Protein AF-A0A2E8K270-F1 (afdb_monomer_lite)

Radius of gyration: 19.75 Å; chains: 1; bounding box: 51×32×51 Å

pLDDT: mean 81.4, std 15.26, range [42.31, 97.94]

Secondary structure (DSSP, 8-state):
--HHHHHHHHHHHHHHHHHHHHHHHHHHHHHGGG-B-HHHHHHHHT--HHHHHHHHHHHHHTTSEEEEEEEEE-TTS-EEEEEEEPTT--TTSPPPPPHHHHHHHHHHHHHHHS-HHHHHHHHHHH-SS-S-HHHHHHHHHHTT-

Foldseek 3Di:
DPPVVVVVVVVVVLVVLLVLLVLQLVVLVVCAPVADFLQVCCVVVVDDSVSSVVSQVFCVLQVQKDWDPDWDAHPVRDTTTGMHGDPDTDSSDTHDDDPVNVVVVVVLVVLLVDDLVRLLVVLVVPDPDDDCSVVVSVVSVVVND

Sequence (145 aa):
MSQNSLFAYRESERTTGEKRRIAVYHYMLTQGDEGATDDEMINTLGIKHASMAGTRLQLMRLGAVVKTTKRRKTAAGNPADVYVAVPGFNVRKAPPKTERDHMLTAARKKIKEMSDDELRAFLAEGSDEHEEVEDLLDFYSEFRE

Structure (mmCIF, N/CA/C/O backbone):
data_AF-A0A2E8K270-F1
#
_entry.id   AF-A0A2E8K270-F1
#
loop_
_atom_site.group_PDB
_atom_site.id
_atom_site.type_symbol
_atom_site.label_atom_id
_atom_site.label_alt_id
_atom_site.label_comp_id
_atom_site.label_asym_id
_atom_site.label_entity_id
_atom_site.label_seq_id
_atom_site.pdbx_PDB_ins_code
_atom_site.Cartn_x
_atom_site.Cartn_y
_atom_site.Cartn_z
_atom_site.occupancy
_atom_site.B_iso_or_equiv
_atom_site.auth_seq_id
_atom_site.auth_comp_id
_atom_site.auth_asym_id
_atom_site.auth_atom_id
_atom_site.pdbx_PDB_model_num
ATOM 1 N N . MET A 1 1 ? 32.686 -7.200 -10.907 1.00 42.31 1 MET A N 1
ATOM 2 C CA . MET A 1 1 ? 32.360 -7.179 -9.462 1.00 42.31 1 MET A CA 1
ATOM 3 C C . MET A 1 1 ? 31.145 -6.272 -9.215 1.00 42.31 1 MET A C 1
ATOM 5 O O . MET A 1 1 ? 31.338 -5.105 -8.933 1.00 42.31 1 MET A O 1
ATOM 9 N N . SER A 1 2 ? 29.905 -6.768 -9.373 1.00 51.91 2 SER A N 1
ATOM 10 C CA . SER A 1 2 ? 28.665 -5.959 -9.199 1.00 51.91 2 SER A CA 1
ATOM 11 C C . SER A 1 2 ? 27.458 -6.765 -8.656 1.00 51.91 2 SER A C 1
ATOM 13 O O . SER A 1 2 ? 26.318 -6.316 -8.656 1.00 51.91 2 SER A O 1
ATOM 15 N N . GLN A 1 3 ? 27.668 -7.996 -8.169 1.00 50.62 3 GLN A N 1
ATOM 16 C CA . GLN A 1 3 ? 26.561 -8.803 -7.625 1.00 50.62 3 GLN A CA 1
ATOM 17 C C . GLN A 1 3 ? 26.138 -8.371 -6.209 1.00 50.62 3 GLN A C 1
ATOM 19 O O . GLN A 1 3 ? 24.972 -8.526 -5.854 1.00 50.62 3 GLN A O 1
ATOM 24 N N . ASN A 1 4 ? 27.041 -7.774 -5.424 1.00 58.66 4 ASN A N 1
ATOM 25 C CA . ASN A 1 4 ? 26.762 -7.403 -4.031 1.00 58.66 4 ASN A CA 1
ATOM 26 C C . ASN A 1 4 ? 25.847 -6.174 -3.901 1.00 58.66 4 ASN A C 1
ATOM 28 O O . ASN A 1 4 ? 25.005 -6.144 -3.007 1.00 58.66 4 ASN A O 1
ATOM 32 N N . SER A 1 5 ? 25.967 -5.184 -4.790 1.00 59.66 5 SER A N 1
ATOM 33 C CA . SER A 1 5 ? 25.157 -3.955 -4.763 1.00 59.66 5 SER A CA 1
ATOM 34 C C . SER A 1 5 ? 23.709 -4.215 -5.180 1.00 59.66 5 SER A C 1
ATOM 36 O O . SER A 1 5 ? 22.786 -3.800 -4.482 1.00 59.66 5 SER A O 1
ATOM 38 N N . LEU A 1 6 ? 23.495 -4.973 -6.261 1.00 56.22 6 LEU A N 1
ATOM 39 C CA . LEU A 1 6 ? 22.156 -5.336 -6.733 1.00 56.22 6 LEU A CA 1
ATOM 40 C C . LEU A 1 6 ? 21.424 -6.250 -5.739 1.00 56.22 6 LEU A C 1
ATOM 42 O O . LEU A 1 6 ? 20.218 -6.107 -5.533 1.00 56.22 6 LEU A O 1
ATOM 46 N N . PHE A 1 7 ? 22.147 -7.182 -5.111 1.00 63.81 7 PHE A N 1
ATOM 47 C CA . PHE A 1 7 ? 21.598 -8.032 -4.056 1.00 63.81 7 PHE A CA 1
ATOM 48 C C . PHE A 1 7 ? 21.203 -7.209 -2.822 1.00 63.81 7 PHE A C 1
ATOM 50 O O . PHE A 1 7 ? 20.076 -7.338 -2.348 1.00 63.81 7 PHE A O 1
ATOM 57 N N . ALA A 1 8 ? 22.074 -6.307 -2.357 1.00 50.72 8 ALA A N 1
ATOM 58 C CA . ALA A 1 8 ? 21.778 -5.422 -1.231 1.00 50.72 8 ALA A CA 1
ATOM 59 C C . ALA A 1 8 ? 20.595 -4.483 -1.521 1.00 50.72 8 ALA A C 1
ATOM 61 O O . ALA A 1 8 ? 19.723 -4.318 -0.668 1.00 50.72 8 ALA A O 1
ATOM 62 N N . TYR A 1 9 ? 20.516 -3.923 -2.733 1.00 62.62 9 TYR A N 1
ATOM 63 C CA . TYR A 1 9 ? 19.394 -3.086 -3.156 1.00 62.62 9 TYR A CA 1
ATOM 64 C C . TYR A 1 9 ? 18.074 -3.863 -3.124 1.00 62.62 9 TYR A C 1
ATOM 66 O O . TYR A 1 9 ? 17.147 -3.463 -2.423 1.00 62.62 9 TYR A O 1
ATOM 74 N N . ARG A 1 10 ? 18.007 -5.030 -3.779 1.00 59.59 10 ARG A N 1
ATOM 75 C CA . ARG A 1 10 ? 16.801 -5.879 -3.787 1.00 59.59 10 ARG A CA 1
ATOM 76 C C . ARG A 1 10 ? 16.379 -6.306 -2.384 1.00 59.59 10 ARG A C 1
ATOM 78 O O . ARG A 1 10 ? 15.187 -6.297 -2.077 1.00 59.59 10 ARG A O 1
ATOM 85 N N . GLU A 1 11 ? 17.338 -6.656 -1.531 1.00 51.72 11 GLU A N 1
ATOM 86 C CA . GLU A 1 11 ? 17.056 -7.055 -0.153 1.00 51.72 11 GLU A CA 1
ATOM 87 C C . GLU A 1 11 ? 16.562 -5.867 0.685 1.00 51.72 11 GLU A C 1
ATOM 89 O O . GLU A 1 11 ? 15.604 -5.999 1.453 1.00 51.72 11 GLU A O 1
ATOM 94 N N . SER A 1 12 ? 17.137 -4.677 0.491 1.00 53.22 12 SER A N 1
ATOM 95 C CA . SER A 1 12 ? 16.686 -3.445 1.147 1.00 53.22 12 SER A CA 1
ATOM 96 C C . SER A 1 12 ? 15.291 -3.011 0.688 1.00 53.22 12 SER A C 1
ATOM 98 O O . SER A 1 12 ? 14.457 -2.666 1.529 1.00 53.22 12 SER A O 1
ATOM 100 N N . GLU A 1 13 ? 14.978 -3.102 -0.608 1.00 64.94 13 GLU A N 1
ATOM 101 C CA . GLU A 1 13 ? 13.645 -2.818 -1.144 1.00 64.94 13 GLU A CA 1
ATOM 102 C C . GLU A 1 13 ? 12.611 -3.809 -0.613 1.00 64.94 13 GLU A C 1
ATOM 104 O O . GLU A 1 13 ? 11.534 -3.411 -0.162 1.00 64.94 13 GLU A O 1
ATOM 109 N N . ARG A 1 14 ? 12.951 -5.103 -0.601 1.00 61.03 14 ARG A N 1
ATOM 110 C CA . ARG A 1 14 ? 12.099 -6.155 -0.041 1.00 61.03 14 ARG A CA 1
ATOM 111 C C . ARG A 1 14 ? 11.827 -5.907 1.441 1.00 61.03 14 ARG A C 1
ATOM 113 O O . ARG A 1 14 ? 10.667 -5.928 1.855 1.00 61.03 14 ARG A O 1
ATOM 120 N N . THR A 1 15 ? 12.874 -5.614 2.209 1.00 64.06 15 THR A N 1
ATOM 121 C CA . THR A 1 15 ? 12.785 -5.290 3.639 1.00 64.06 15 THR A CA 1
ATOM 122 C C . THR A 1 15 ? 11.935 -4.040 3.869 1.00 64.06 15 THR A C 1
ATOM 124 O O . THR A 1 15 ? 11.115 -4.000 4.784 1.00 64.06 15 THR A O 1
ATOM 127 N N . THR A 1 16 ? 12.074 -3.025 3.015 1.00 79.31 16 THR A N 1
ATOM 128 C CA . THR A 1 16 ? 11.302 -1.778 3.092 1.00 79.31 16 THR A CA 1
ATOM 129 C C . THR A 1 16 ? 9.829 -2.014 2.766 1.00 79.31 16 THR A C 1
ATOM 131 O O . THR A 1 16 ? 8.953 -1.541 3.491 1.00 79.31 16 THR A O 1
ATOM 134 N N . GLY A 1 17 ? 9.533 -2.784 1.716 1.00 82.69 17 GLY A N 1
ATOM 135 C CA . GLY A 1 17 ? 8.169 -3.139 1.330 1.00 82.69 17 GLY A CA 1
ATOM 136 C C . GLY A 1 17 ? 7.464 -3.999 2.379 1.00 82.69 17 GLY A C 1
ATOM 137 O O . GLY A 1 17 ? 6.296 -3.761 2.685 1.00 82.69 17 GLY A O 1
ATOM 138 N N . GLU A 1 18 ? 8.175 -4.962 2.970 1.00 89.50 18 GLU A N 1
ATOM 139 C CA . GLU A 1 18 ? 7.671 -5.777 4.079 1.00 89.50 18 GLU A CA 1
ATOM 140 C C . GLU A 1 18 ? 7.363 -4.928 5.314 1.00 89.50 18 GLU A C 1
ATOM 142 O O . GLU A 1 18 ? 6.228 -4.944 5.794 1.00 89.50 18 GLU A O 1
ATOM 147 N N . LYS A 1 19 ? 8.328 -4.129 5.788 1.00 90.94 19 LYS A N 1
ATOM 148 C CA . LYS A 1 19 ? 8.133 -3.231 6.938 1.00 90.94 19 LYS A CA 1
ATOM 149 C C . LYS A 1 19 ? 6.945 -2.294 6.726 1.00 90.94 19 LYS A C 1
ATOM 151 O O . LYS A 1 19 ? 6.152 -2.095 7.642 1.00 90.94 19 LYS A O 1
ATOM 156 N N . ARG A 1 20 ? 6.781 -1.768 5.508 1.00 92.50 20 ARG A N 1
ATOM 157 C CA . ARG A 1 20 ? 5.660 -0.889 5.158 1.00 92.50 20 ARG A CA 1
ATOM 158 C C . ARG A 1 20 ? 4.314 -1.609 5.218 1.00 92.50 20 ARG A C 1
ATOM 160 O O . ARG A 1 20 ? 3.386 -1.075 5.816 1.00 92.50 20 ARG A O 1
ATOM 167 N N . ARG A 1 21 ? 4.200 -2.820 4.653 1.00 94.19 21 ARG A N 1
ATOM 168 C CA . ARG A 1 21 ? 2.972 -3.636 4.760 1.00 94.19 21 ARG A CA 1
ATOM 169 C C . ARG A 1 21 ? 2.605 -3.907 6.215 1.00 94.19 21 ARG A C 1
ATOM 171 O O . ARG A 1 21 ? 1.447 -3.742 6.579 1.00 94.19 21 ARG A O 1
ATOM 178 N N . ILE A 1 22 ? 3.590 -4.289 7.028 1.00 94.81 22 ILE A N 1
ATOM 179 C CA . ILE A 1 22 ? 3.414 -4.547 8.461 1.00 94.81 22 ILE A CA 1
ATOM 180 C C . ILE A 1 22 ? 2.885 -3.291 9.164 1.00 94.81 22 ILE A C 1
ATOM 182 O O . ILE A 1 22 ? 1.865 -3.367 9.843 1.00 94.81 22 ILE A O 1
ATOM 186 N N . ALA A 1 23 ? 3.530 -2.138 8.966 1.00 94.44 23 ALA A N 1
ATOM 187 C CA . ALA A 1 23 ? 3.135 -0.883 9.605 1.00 94.44 23 ALA A CA 1
ATOM 188 C C . ALA A 1 23 ? 1.706 -0.456 9.230 1.00 94.44 23 ALA A C 1
ATOM 190 O O . ALA A 1 23 ? 0.904 -0.159 10.112 1.00 94.44 23 ALA A O 1
ATOM 191 N N . VAL A 1 24 ? 1.372 -0.489 7.935 1.00 95.75 24 VAL A N 1
ATOM 192 C CA . VAL A 1 24 ? 0.034 -0.130 7.436 1.00 95.75 24 VAL A CA 1
ATOM 193 C C . VAL A 1 24 ? -1.03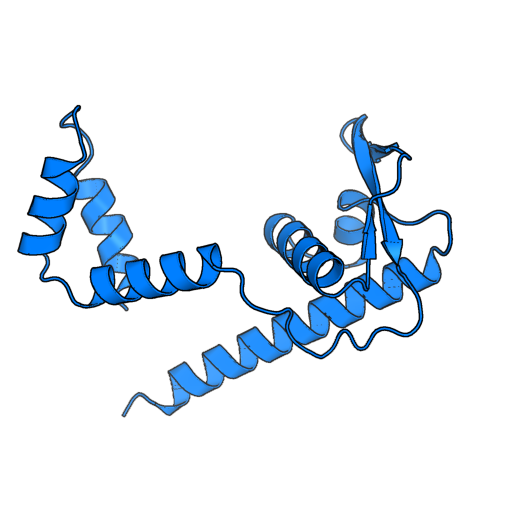6 -1.068 7.993 1.00 95.75 24 VAL A C 1
ATOM 195 O O . VAL A 1 24 ? -2.063 -0.609 8.485 1.00 95.75 24 VAL A O 1
ATOM 198 N N . TYR A 1 25 ? -0.790 -2.378 7.959 1.00 97.06 25 TYR A N 1
ATOM 199 C CA . TYR A 1 25 ? -1.743 -3.365 8.461 1.00 97.06 25 TYR A CA 1
ATOM 200 C C . TYR A 1 25 ? -1.970 -3.236 9.971 1.00 97.06 25 TYR A C 1
ATOM 202 O O . TYR A 1 25 ? -3.115 -3.224 10.414 1.00 97.06 25 TYR A O 1
ATOM 210 N N . HIS A 1 26 ? -0.905 -3.076 10.765 1.00 95.94 26 HIS A N 1
ATOM 211 C CA . HIS A 1 26 ? -1.048 -2.861 12.207 1.00 95.94 26 HIS A CA 1
ATOM 212 C C . HIS A 1 26 ? -1.791 -1.572 12.529 1.00 95.94 26 HIS A C 1
ATOM 214 O O . HIS A 1 26 ? -2.652 -1.590 13.400 1.00 95.94 26 HIS A O 1
ATOM 220 N N . TYR A 1 27 ? -1.501 -0.481 11.819 1.00 95.88 27 TYR A N 1
ATOM 221 C CA . TYR A 1 27 ? -2.243 0.762 11.996 1.00 95.88 27 TYR A CA 1
ATOM 222 C C . TYR A 1 27 ? -3.738 0.575 11.702 1.00 95.88 27 TYR A C 1
ATOM 224 O O . TYR A 1 27 ? -4.568 0.969 12.510 1.00 95.88 27 TYR A O 1
ATOM 232 N N . MET A 1 28 ? -4.106 -0.087 10.602 1.00 96.12 28 MET A N 1
ATOM 233 C CA . MET A 1 28 ? -5.520 -0.360 10.318 1.00 96.12 28 MET A CA 1
ATOM 234 C C . MET A 1 28 ? -6.177 -1.243 11.389 1.00 96.12 28 MET A C 1
ATOM 236 O O . MET A 1 28 ? -7.333 -1.011 11.730 1.00 96.12 28 MET A O 1
ATOM 240 N N . LEU A 1 29 ? -5.454 -2.219 11.953 1.00 96.19 29 LEU A N 1
ATOM 241 C CA . LEU A 1 29 ? -5.968 -3.030 13.061 1.00 96.19 29 LEU A CA 1
ATOM 242 C C . LEU A 1 29 ? -6.279 -2.185 14.305 1.00 96.19 29 LEU A C 1
ATOM 244 O O . LEU A 1 29 ? -7.252 -2.484 14.991 1.00 96.19 29 LEU A O 1
ATOM 248 N N . THR A 1 30 ? -5.505 -1.130 14.594 1.00 96.31 30 THR A N 1
ATOM 249 C CA . THR A 1 30 ? -5.807 -0.245 15.735 1.00 96.31 30 THR A CA 1
ATOM 250 C C . THR A 1 30 ? -7.030 0.638 15.504 1.00 96.31 30 THR A C 1
ATOM 252 O O . THR A 1 30 ? -7.623 1.091 16.478 1.00 96.31 30 THR A O 1
ATOM 255 N N . GLN A 1 31 ? -7.432 0.861 14.247 1.00 95.88 31 GLN A N 1
ATOM 256 C CA . GLN A 1 31 ? -8.656 1.601 13.917 1.00 95.88 31 GLN A CA 1
ATOM 257 C C . GLN A 1 31 ? -9.925 0.738 14.014 1.00 95.88 31 GLN A C 1
ATOM 259 O O . GLN A 1 31 ? -11.029 1.278 14.084 1.00 95.88 31 GLN A O 1
ATOM 264 N N . GLY A 1 32 ? -9.793 -0.593 14.005 1.00 93.75 32 GLY A N 1
ATOM 265 C CA . GLY A 1 32 ? -10.928 -1.516 14.037 1.00 93.75 32 GLY A CA 1
ATOM 266 C C . GLY A 1 32 ? -11.910 -1.292 12.879 1.00 93.75 32 GLY A C 1
ATOM 267 O O . GLY A 1 32 ? -11.506 -1.051 11.739 1.00 93.75 32 GLY A O 1
ATOM 268 N N . ASP A 1 33 ? -13.207 -1.339 13.184 1.00 93.62 33 ASP A N 1
ATOM 269 C CA . ASP A 1 33 ? -14.301 -1.236 12.201 1.00 93.62 33 ASP A CA 1
ATOM 270 C C . ASP A 1 33 ? -14.487 0.173 11.609 1.00 93.62 33 ASP A C 1
ATOM 272 O O . ASP A 1 33 ? -15.208 0.366 10.618 1.00 93.62 33 ASP A O 1
ATOM 276 N N . GLU A 1 34 ? -13.844 1.183 12.198 1.00 94.50 34 GLU A N 1
ATOM 277 C CA . GLU A 1 34 ? -13.831 2.533 11.635 1.00 94.50 34 GLU A CA 1
ATOM 278 C C . GLU A 1 34 ? -12.872 2.669 10.458 1.00 94.50 34 GLU A C 1
ATOM 280 O O . GLU A 1 34 ? -13.092 3.519 9.588 1.00 94.50 34 GLU A O 1
ATOM 285 N N . GLY A 1 35 ? -11.850 1.812 10.403 1.00 95.38 35 GLY A N 1
ATOM 286 C CA . GLY A 1 35 ? -10.868 1.785 9.332 1.00 95.38 35 GLY A CA 1
ATOM 287 C C . GLY A 1 35 ? -10.120 3.103 9.133 1.00 95.38 35 GLY A C 1
ATOM 288 O O . GLY A 1 35 ? -10.190 4.039 9.931 1.00 95.38 35 GLY A O 1
ATOM 289 N N . ALA A 1 36 ? -9.397 3.175 8.022 1.00 96.44 36 ALA A N 1
ATOM 290 C CA . ALA A 1 36 ? -8.641 4.356 7.635 1.00 96.44 36 ALA A CA 1
ATOM 291 C C . ALA A 1 36 ? -8.689 4.597 6.127 1.00 96.44 36 ALA A C 1
ATOM 293 O O . ALA A 1 36 ? -8.786 3.670 5.318 1.00 96.44 36 ALA A O 1
ATOM 294 N N . THR A 1 37 ? -8.583 5.863 5.754 1.00 96.62 37 THR A N 1
ATOM 295 C CA . THR A 1 37 ? -8.295 6.303 4.388 1.00 96.62 37 THR A CA 1
ATOM 296 C C . THR A 1 37 ? -6.789 6.299 4.123 1.00 96.62 37 THR A C 1
ATOM 298 O O . THR A 1 37 ? -5.976 6.320 5.048 1.00 96.62 37 THR A O 1
ATOM 301 N N . ASP A 1 38 ? -6.396 6.323 2.846 1.00 95.06 38 ASP A N 1
ATOM 302 C CA . ASP A 1 38 ? -4.986 6.496 2.466 1.00 95.06 38 ASP A CA 1
ATOM 303 C C . ASP A 1 38 ? -4.378 7.771 3.045 1.00 95.06 38 ASP A C 1
ATOM 305 O O . ASP A 1 38 ? -3.243 7.742 3.505 1.00 95.06 38 ASP A O 1
ATOM 309 N N . ASP A 1 39 ? -5.136 8.866 3.046 1.00 94.12 39 ASP A N 1
ATOM 310 C CA . ASP A 1 39 ? -4.688 10.174 3.527 1.00 94.12 39 ASP A CA 1
ATOM 311 C C . ASP A 1 39 ? -4.318 10.125 5.019 1.00 94.12 39 ASP A C 1
ATOM 313 O O . ASP A 1 39 ? -3.229 10.532 5.417 1.00 94.12 39 ASP A O 1
ATOM 317 N N . GLU A 1 40 ? -5.169 9.517 5.848 1.00 93.81 40 GLU A N 1
ATOM 318 C CA . GLU A 1 40 ? -4.911 9.348 7.285 1.00 93.81 40 GLU A CA 1
ATOM 319 C C . GLU A 1 40 ? -3.692 8.462 7.552 1.00 93.81 40 GLU A C 1
ATOM 321 O O . GLU A 1 40 ? -2.871 8.766 8.423 1.00 93.81 40 GLU A O 1
ATOM 326 N N . MET A 1 41 ? -3.534 7.389 6.773 1.00 94.19 41 MET A N 1
ATOM 327 C CA . MET A 1 41 ? -2.369 6.514 6.879 1.00 94.19 41 MET A CA 1
ATOM 328 C C . MET A 1 41 ? -1.083 7.213 6.437 1.00 94.19 41 MET A C 1
ATOM 330 O O . MET A 1 41 ? -0.042 7.016 7.059 1.00 94.19 41 MET A O 1
ATOM 334 N N . ILE A 1 42 ? -1.134 8.023 5.378 1.00 93.25 42 ILE A N 1
ATOM 335 C CA . ILE A 1 42 ? 0.002 8.820 4.895 1.00 93.25 42 ILE A CA 1
ATOM 336 C C . ILE A 1 42 ? 0.432 9.807 5.975 1.00 93.25 42 ILE A C 1
ATOM 338 O O . ILE A 1 42 ? 1.612 9.843 6.327 1.00 93.25 42 ILE A O 1
ATOM 342 N N . ASN A 1 43 ? -0.526 10.543 6.538 1.00 91.31 43 ASN A N 1
ATOM 343 C CA . ASN A 1 43 ? -0.269 11.551 7.561 1.00 91.31 43 ASN A CA 1
ATOM 344 C C . ASN A 1 43 ? 0.271 10.929 8.853 1.00 91.31 43 ASN A C 1
ATOM 346 O O . ASN A 1 43 ? 1.175 11.485 9.471 1.00 91.31 43 ASN A O 1
ATOM 350 N N . THR A 1 44 ? -0.226 9.750 9.236 1.00 92.06 44 THR A N 1
ATOM 351 C CA . THR A 1 44 ? 0.208 9.083 10.471 1.00 92.06 44 THR A CA 1
ATOM 352 C C . THR A 1 44 ? 1.546 8.360 10.315 1.00 92.06 44 THR A C 1
ATOM 354 O O . THR A 1 44 ? 2.380 8.396 11.216 1.00 92.06 44 THR A O 1
ATOM 357 N N . LEU A 1 45 ? 1.765 7.673 9.189 1.00 91.38 45 LEU A N 1
ATOM 358 C CA . LEU A 1 45 ? 2.926 6.794 8.996 1.00 91.38 45 LEU A CA 1
ATOM 359 C C . LEU A 1 45 ? 4.069 7.456 8.212 1.00 91.38 45 LEU A C 1
ATOM 361 O O . LEU A 1 45 ? 5.127 6.846 8.059 1.00 91.38 45 LEU A O 1
ATOM 365 N N . GLY A 1 46 ? 3.869 8.664 7.676 1.00 89.06 46 GLY A N 1
ATOM 366 C CA . GLY A 1 46 ? 4.877 9.390 6.894 1.00 89.06 46 GLY A CA 1
ATOM 367 C C . GLY A 1 46 ? 5.239 8.708 5.569 1.00 89.06 46 GLY A C 1
ATOM 368 O O . GLY A 1 46 ? 6.349 8.857 5.058 1.00 89.06 46 GLY A O 1
ATOM 369 N N . ILE A 1 47 ? 4.331 7.905 5.012 1.00 88.12 47 ILE A N 1
ATOM 370 C CA . ILE A 1 47 ? 4.565 7.138 3.783 1.00 88.12 47 ILE A CA 1
ATOM 371 C C . ILE A 1 47 ? 4.147 7.976 2.570 1.00 88.12 47 ILE A C 1
ATOM 373 O O . ILE A 1 47 ? 3.049 8.513 2.536 1.00 88.12 47 ILE A O 1
ATOM 377 N N . LYS A 1 48 ? 4.977 8.025 1.520 1.00 86.69 48 LYS A N 1
ATOM 378 C CA . LYS A 1 48 ? 4.628 8.703 0.255 1.00 86.69 48 LYS A CA 1
ATOM 379 C C . LYS A 1 48 ? 3.342 8.135 -0.366 1.00 86.69 48 LYS A C 1
ATOM 381 O O . LYS A 1 48 ? 3.161 6.919 -0.403 1.00 86.69 48 LYS A O 1
ATOM 386 N N . HIS A 1 49 ? 2.525 8.991 -0.980 1.00 82.25 49 HIS A N 1
ATOM 387 C CA . HIS A 1 49 ? 1.218 8.615 -1.539 1.00 82.25 49 HIS A CA 1
ATOM 388 C C . HIS A 1 49 ? 1.265 7.409 -2.500 1.00 82.25 49 HIS A C 1
ATOM 390 O O . HIS A 1 49 ? 0.548 6.429 -2.305 1.00 82.25 49 HIS A O 1
ATOM 396 N N . ALA A 1 50 ? 2.166 7.416 -3.492 1.00 81.19 50 ALA A N 1
ATOM 397 C CA . ALA A 1 50 ? 2.318 6.298 -4.437 1.00 81.19 50 ALA A CA 1
ATOM 398 C C . ALA A 1 50 ? 2.685 4.975 -3.737 1.00 81.19 50 ALA A C 1
ATOM 400 O O . ALA A 1 50 ? 2.204 3.901 -4.100 1.00 81.19 50 ALA A O 1
ATOM 401 N N . SER A 1 51 ? 3.506 5.059 -2.686 1.00 87.75 51 SER A N 1
ATOM 402 C CA . SER A 1 51 ? 3.870 3.907 -1.863 1.00 87.75 51 SER A CA 1
ATOM 403 C C . SER A 1 51 ? 2.696 3.399 -1.027 1.00 87.75 51 SER A C 1
ATOM 405 O O . SER A 1 51 ? 2.547 2.186 -0.904 1.00 87.75 51 SER A O 1
ATOM 407 N N . MET A 1 52 ? 1.858 4.290 -0.488 1.00 92.44 52 MET A N 1
ATOM 408 C CA . MET A 1 52 ? 0.667 3.912 0.278 1.00 92.44 52 MET A CA 1
ATOM 409 C C . MET A 1 52 ? -0.337 3.159 -0.595 1.00 92.44 52 MET A C 1
ATOM 411 O O . MET A 1 52 ? -0.709 2.034 -0.263 1.00 92.44 52 MET A O 1
ATOM 415 N N . ALA A 1 53 ? -0.701 3.728 -1.748 1.00 90.62 53 ALA A N 1
ATOM 416 C CA . ALA A 1 53 ? -1.654 3.110 -2.667 1.00 90.62 53 ALA A CA 1
ATOM 417 C C . ALA A 1 53 ? -1.184 1.715 -3.120 1.00 90.62 53 ALA A C 1
ATO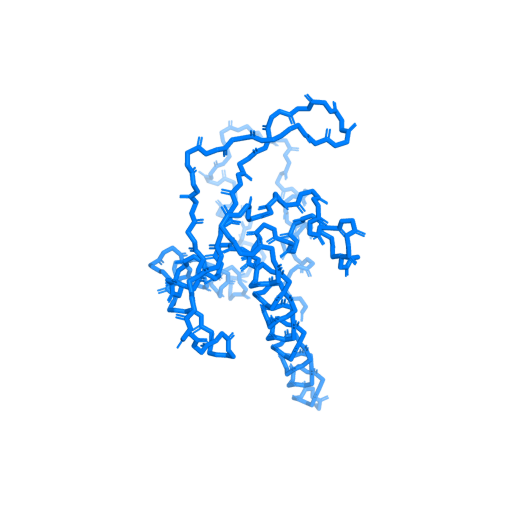M 419 O O . ALA A 1 53 ? -1.964 0.758 -3.120 1.00 90.62 53 ALA A O 1
ATOM 420 N N . GLY A 1 54 ? 0.109 1.580 -3.442 1.00 91.00 54 GLY A N 1
ATOM 421 C CA . GLY A 1 54 ? 0.725 0.295 -3.772 1.00 91.00 54 GLY A CA 1
ATOM 422 C C . GLY A 1 54 ? 0.685 -0.698 -2.606 1.00 91.00 54 GLY A C 1
ATOM 423 O O . GLY A 1 54 ? 0.268 -1.841 -2.786 1.00 91.00 54 GLY A O 1
ATOM 424 N N . THR A 1 55 ? 1.063 -0.275 -1.397 1.00 93.19 55 THR A N 1
ATOM 425 C CA . THR A 1 55 ? 1.028 -1.126 -0.197 1.00 93.19 55 THR A CA 1
ATOM 426 C C . THR A 1 55 ? -0.386 -1.578 0.150 1.00 93.19 55 THR A C 1
ATOM 428 O O . THR A 1 55 ? -0.589 -2.764 0.408 1.00 93.19 55 THR A O 1
ATOM 431 N N . ARG A 1 56 ? -1.376 -0.685 0.093 1.00 95.12 56 ARG A N 1
ATOM 432 C CA . ARG 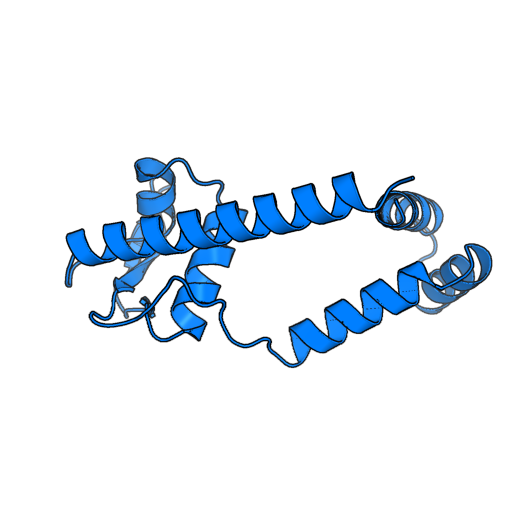A 1 56 ? -2.782 -1.039 0.299 1.00 95.12 56 ARG A CA 1
ATOM 433 C C . ARG A 1 56 ? -3.241 -2.088 -0.709 1.00 95.12 56 ARG A C 1
ATOM 435 O O . ARG A 1 56 ? -3.818 -3.094 -0.312 1.00 95.12 56 ARG A O 1
ATOM 442 N N . LEU A 1 57 ? -2.955 -1.900 -2.000 1.00 93.38 57 LEU A N 1
ATOM 443 C CA . LEU A 1 57 ? -3.312 -2.883 -3.030 1.00 93.38 57 LEU A CA 1
ATOM 444 C C . LEU A 1 57 ? -2.669 -4.251 -2.766 1.00 93.38 57 LEU A C 1
ATOM 446 O O . LEU A 1 57 ? -3.322 -5.277 -2.941 1.00 93.38 57 LEU A O 1
ATOM 450 N N . GLN A 1 58 ? -1.414 -4.284 -2.307 1.00 93.19 58 GLN A N 1
ATOM 451 C CA . GLN A 1 58 ? -0.759 -5.532 -1.907 1.00 93.19 58 GLN A CA 1
ATOM 452 C C . GLN A 1 58 ? -1.485 -6.215 -0.741 1.00 93.19 58 GLN A C 1
ATOM 454 O O . GLN A 1 58 ? -1.693 -7.425 -0.781 1.00 93.19 58 GLN A O 1
ATOM 459 N N . LEU A 1 59 ? -1.891 -5.453 0.276 1.00 95.12 59 LEU A N 1
ATOM 460 C CA . LEU A 1 59 ? -2.638 -5.978 1.421 1.00 95.12 59 LEU A CA 1
ATOM 461 C C . LEU A 1 59 ? -4.035 -6.477 1.023 1.00 95.12 59 LEU A C 1
ATOM 463 O O . LEU A 1 59 ? -4.458 -7.530 1.495 1.00 95.12 59 LEU A O 1
ATOM 467 N N . MET A 1 60 ? -4.710 -5.789 0.100 1.00 95.19 60 MET A N 1
ATOM 468 C CA . MET A 1 60 ? -5.989 -6.240 -0.457 1.00 95.19 60 MET A CA 1
ATOM 469 C C . MET A 1 60 ? -5.844 -7.545 -1.244 1.00 95.19 60 MET A C 1
ATOM 471 O O . MET A 1 60 ? -6.644 -8.458 -1.071 1.00 95.19 60 MET A O 1
ATOM 475 N N . ARG A 1 61 ? -4.788 -7.680 -2.057 1.00 92.44 61 ARG A N 1
ATOM 476 C CA . ARG A 1 61 ? -4.484 -8.931 -2.779 1.00 92.44 61 ARG A CA 1
ATOM 477 C C . ARG A 1 61 ? -4.200 -10.107 -1.840 1.00 92.44 61 ARG A C 1
ATOM 479 O O . ARG A 1 61 ? -4.426 -11.248 -2.221 1.00 92.44 61 ARG A O 1
ATOM 486 N N . LEU A 1 62 ? -3.697 -9.839 -0.634 1.00 93.12 62 LEU A N 1
ATOM 487 C CA . LEU A 1 62 ? -3.515 -10.853 0.407 1.00 93.12 62 LEU A CA 1
ATOM 488 C C . LEU A 1 62 ? -4.817 -11.209 1.138 1.00 93.12 62 LEU A C 1
ATOM 490 O O . LEU A 1 62 ? -4.806 -12.168 1.898 1.00 93.12 62 LEU A O 1
ATOM 494 N N . GLY A 1 63 ? -5.898 -10.443 0.962 1.00 94.69 63 GLY A N 1
ATOM 495 C CA . GLY A 1 63 ? -7.120 -10.547 1.767 1.00 94.69 63 GLY A CA 1
ATOM 496 C C . GLY A 1 63 ? -7.010 -9.914 3.159 1.00 94.69 63 GLY A C 1
ATOM 497 O O . GLY A 1 63 ? -7.971 -9.936 3.917 1.00 94.69 63 GLY A O 1
ATOM 498 N N . ALA A 1 64 ? -5.864 -9.311 3.488 1.00 96.56 64 ALA A N 1
ATOM 499 C CA . ALA A 1 64 ? -5.599 -8.713 4.796 1.00 96.56 64 ALA A CA 1
ATOM 500 C C . ALA A 1 64 ? -6.303 -7.362 4.997 1.00 96.56 64 ALA A C 1
ATOM 502 O O . ALA A 1 64 ? -6.394 -6.871 6.118 1.00 96.56 64 ALA A O 1
ATOM 503 N N . VAL A 1 65 ? -6.761 -6.732 3.916 1.00 97.06 65 VAL A N 1
ATOM 504 C CA . VAL A 1 65 ? -7.454 -5.442 3.931 1.00 97.06 65 VAL A CA 1
ATOM 505 C C . VAL A 1 65 ? -8.616 -5.493 2.956 1.00 97.06 65 VAL A C 1
ATOM 507 O O . VAL A 1 65 ? -8.468 -5.994 1.841 1.00 97.06 65 VAL A O 1
ATOM 510 N N . VAL A 1 66 ? -9.753 -4.924 3.345 1.00 96.88 66 VAL A N 1
ATOM 511 C CA . VAL A 1 66 ? -10.928 -4.801 2.478 1.00 96.88 66 VAL A CA 1
ATOM 512 C C . VAL A 1 66 ? -11.372 -3.350 2.363 1.00 96.88 66 VAL A C 1
ATOM 514 O O . VAL A 1 66 ? -11.265 -2.558 3.301 1.00 96.88 66 VAL A O 1
ATOM 517 N N . LYS A 1 67 ? -11.862 -2.998 1.174 1.00 97.00 67 LYS A N 1
ATOM 518 C CA . LYS A 1 67 ? -12.514 -1.715 0.929 1.00 97.00 67 LYS A CA 1
ATOM 519 C C . LYS A 1 67 ? -13.926 -1.766 1.502 1.00 97.00 67 LYS A C 1
ATOM 521 O O . LYS A 1 67 ? -14.670 -2.701 1.217 1.00 97.00 67 LYS A O 1
ATOM 526 N N . THR A 1 68 ? -14.292 -0.756 2.278 1.00 96.25 68 THR A N 1
ATOM 527 C CA . THR A 1 68 ? -15.656 -0.603 2.795 1.00 96.25 68 THR A CA 1
ATOM 528 C C . THR A 1 68 ? -16.521 0.208 1.827 1.00 96.25 68 THR A C 1
ATOM 530 O O . THR A 1 68 ? -16.039 0.768 0.841 1.00 96.25 68 THR A O 1
ATOM 533 N N . THR A 1 69 ? -17.815 0.311 2.122 1.00 95.31 69 THR A N 1
ATOM 534 C CA . THR A 1 69 ? -18.724 1.256 1.455 1.00 95.31 69 THR A CA 1
ATOM 535 C C . THR A 1 69 ? -18.632 2.674 2.030 1.00 95.31 69 THR A C 1
ATOM 537 O O . THR A 1 69 ? -19.186 3.606 1.446 1.00 95.31 69 THR A O 1
ATOM 540 N N . LYS A 1 70 ? -17.937 2.861 3.164 1.00 94.81 70 LYS A N 1
ATOM 541 C CA . LYS A 1 70 ? -17.770 4.161 3.818 1.00 94.81 70 LYS A CA 1
ATOM 542 C C . LYS A 1 70 ? -16.791 5.032 3.022 1.00 94.81 70 LYS A C 1
ATOM 544 O O . LYS A 1 70 ? -15.791 4.555 2.480 1.00 94.81 70 LYS A O 1
ATOM 549 N N . ARG A 1 71 ? -17.055 6.340 3.015 1.00 96.25 71 ARG A N 1
ATOM 550 C CA . ARG A 1 71 ? -16.138 7.364 2.503 1.00 96.25 71 ARG A CA 1
ATOM 551 C C . ARG A 1 71 ? -15.952 8.462 3.542 1.00 96.25 71 ARG A C 1
ATOM 553 O O . ARG A 1 71 ? -16.897 8.801 4.250 1.00 96.25 71 ARG A O 1
ATOM 560 N N . ARG A 1 72 ? -14.748 9.025 3.619 1.00 95.44 72 ARG A N 1
ATOM 561 C CA . ARG A 1 72 ? -14.381 10.099 4.557 1.00 95.44 72 ARG A CA 1
ATOM 562 C C . ARG A 1 72 ? -13.664 11.212 3.798 1.00 95.44 72 ARG A C 1
ATOM 564 O O . ARG A 1 72 ? -12.989 10.940 2.809 1.00 95.44 72 ARG A O 1
ATOM 571 N N . LYS A 1 73 ? -13.854 12.469 4.204 1.00 95.12 73 LYS A N 1
ATOM 572 C CA . LYS A 1 73 ? -13.161 13.601 3.573 1.00 95.12 73 LYS A CA 1
ATOM 573 C C . LYS A 1 73 ? -11.669 13.553 3.904 1.00 95.12 73 LYS A C 1
ATOM 575 O O . LYS A 1 73 ? -11.319 13.349 5.061 1.00 95.12 73 LYS A O 1
ATOM 580 N N . THR A 1 74 ? -10.824 13.761 2.901 1.00 92.25 74 THR A N 1
ATOM 581 C CA . THR A 1 74 ? -9.386 13.997 3.078 1.00 92.25 74 THR A CA 1
ATOM 582 C C . THR A 1 74 ? -9.126 15.411 3.590 1.00 92.25 74 THR A C 1
ATOM 584 O O . THR A 1 74 ? -10.035 16.249 3.600 1.00 92.25 74 THR A O 1
ATOM 587 N N . ALA A 1 75 ? -7.871 15.714 3.932 1.00 86.88 75 ALA A N 1
ATOM 588 C CA . ALA A 1 75 ? -7.444 17.072 4.277 1.00 86.88 75 ALA A CA 1
ATOM 589 C C . ALA A 1 75 ? -7.781 18.114 3.185 1.00 86.88 75 ALA A C 1
ATOM 591 O O . ALA A 1 75 ? -8.107 19.256 3.494 1.00 86.88 75 ALA A O 1
ATOM 592 N N . ALA A 1 76 ? -7.778 17.709 1.910 1.00 87.56 76 ALA A N 1
ATOM 593 C CA . ALA A 1 76 ? -8.157 18.556 0.775 1.00 87.56 76 ALA A CA 1
ATOM 594 C C . ALA A 1 76 ? -9.684 18.653 0.546 1.00 87.56 76 ALA A C 1
ATOM 596 O O . ALA A 1 76 ? -10.128 19.261 -0.424 1.00 87.56 76 ALA A O 1
ATOM 597 N N . GLY A 1 77 ? -10.504 18.023 1.394 1.00 91.38 77 GLY A N 1
ATOM 598 C CA . GLY A 1 77 ? -11.968 18.045 1.311 1.00 91.38 77 GLY A CA 1
ATOM 599 C C . GLY A 1 77 ? -12.587 17.034 0.338 1.00 91.38 77 GLY A C 1
ATOM 600 O O . GLY A 1 77 ? -13.814 16.918 0.287 1.00 91.38 77 GLY A O 1
ATOM 601 N N . ASN A 1 78 ? -11.770 16.265 -0.386 1.00 92.44 78 ASN A N 1
ATOM 602 C CA . ASN A 1 78 ? -12.236 15.261 -1.342 1.00 92.44 78 ASN A CA 1
ATOM 603 C C . ASN A 1 78 ? -12.667 13.968 -0.629 1.00 92.44 78 ASN A C 1
ATOM 605 O O . ASN A 1 78 ? -12.039 13.573 0.351 1.00 92.44 78 ASN A O 1
ATOM 609 N N . PRO A 1 79 ? -13.710 13.261 -1.098 1.00 95.12 79 PRO A N 1
ATOM 610 C CA . PRO A 1 79 ? -14.108 11.993 -0.496 1.00 95.12 79 PRO A CA 1
ATOM 611 C C . PRO A 1 79 ? -13.116 10.872 -0.852 1.00 95.12 79 PRO A C 1
ATOM 613 O O . PRO A 1 79 ? -12.946 10.529 -2.023 1.00 95.12 79 PRO A O 1
ATOM 616 N N . ALA A 1 80 ? -12.523 10.233 0.151 1.00 95.25 80 ALA A N 1
ATOM 617 C CA . ALA A 1 80 ? -11.668 9.055 0.017 1.00 95.25 80 ALA A CA 1
ATOM 618 C C . ALA A 1 80 ? -12.364 7.789 0.525 1.00 95.25 80 ALA A C 1
ATOM 620 O O . ALA A 1 80 ? -13.234 7.841 1.394 1.00 95.25 80 ALA A O 1
ATOM 621 N N . ASP A 1 81 ? -11.982 6.651 -0.047 1.00 97.38 81 ASP A N 1
ATOM 622 C CA . ASP A 1 81 ? -12.447 5.337 0.389 1.00 97.38 81 ASP A CA 1
ATOM 623 C C . ASP A 1 81 ? -11.841 4.966 1.746 1.00 97.38 81 ASP A C 1
ATOM 625 O O . ASP A 1 81 ? -10.660 5.223 1.993 1.00 97.38 81 ASP A O 1
ATOM 629 N N . VAL A 1 82 ? -12.642 4.323 2.597 1.00 97.56 82 VAL A N 1
ATOM 630 C CA . VAL A 1 82 ? -12.194 3.789 3.888 1.00 97.56 82 VAL A CA 1
ATOM 631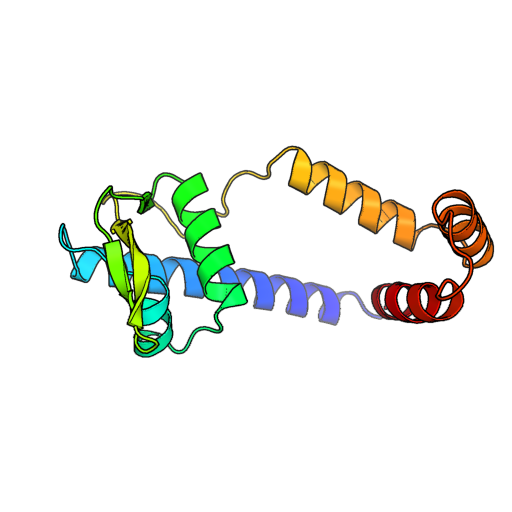 C C . VAL A 1 82 ? -11.910 2.293 3.764 1.00 97.56 82 VAL A C 1
ATOM 633 O O . VAL A 1 82 ? -12.713 1.534 3.207 1.00 97.56 82 VAL A O 1
ATOM 636 N N . TYR A 1 83 ? -10.781 1.869 4.324 1.00 97.94 83 TYR A N 1
ATOM 637 C CA . TYR A 1 83 ? -10.297 0.495 4.314 1.00 97.94 83 TYR A CA 1
ATOM 638 C C . TYR A 1 83 ? -10.175 -0.039 5.738 1.00 97.94 83 TYR A C 1
ATOM 640 O O . TYR A 1 83 ? -9.746 0.680 6.638 1.00 97.94 83 TYR A O 1
ATOM 648 N N . VAL A 1 84 ? -10.523 -1.308 5.930 1.00 97.81 84 VAL A N 1
ATOM 649 C CA . VAL A 1 84 ? -10.419 -1.995 7.225 1.00 97.81 84 VAL A CA 1
ATOM 650 C C . VAL A 1 84 ? -9.506 -3.206 7.098 1.00 97.81 84 VAL A C 1
ATOM 652 O O . VAL A 1 84 ? -9.479 -3.872 6.057 1.00 97.81 84 VAL A O 1
ATOM 655 N N . ALA A 1 85 ? -8.746 -3.484 8.154 1.00 97.38 85 ALA A N 1
ATOM 656 C CA . ALA A 1 85 ? -7.937 -4.690 8.236 1.00 97.38 85 ALA A CA 1
ATOM 657 C C . ALA A 1 85 ? -8.803 -5.896 8.608 1.00 97.38 85 ALA A C 1
ATOM 659 O O . ALA A 1 85 ? -9.693 -5.802 9.450 1.00 97.38 85 ALA A O 1
ATOM 660 N N . VAL A 1 86 ? -8.496 -7.045 8.013 1.00 96.81 86 VAL A N 1
ATOM 661 C CA . VAL A 1 86 ? -9.058 -8.339 8.400 1.00 96.81 86 VAL A CA 1
ATOM 662 C C . VAL A 1 86 ? -8.047 -9.030 9.318 1.00 96.81 86 VAL A C 1
ATOM 664 O O . VAL A 1 86 ? -6.932 -9.295 8.865 1.00 96.81 86 VAL A O 1
ATOM 667 N N . PRO A 1 87 ? -8.377 -9.316 10.591 1.00 94.69 87 PRO A N 1
ATOM 668 C CA . PRO A 1 87 ? -7.444 -9.949 11.522 1.00 94.69 87 PRO A CA 1
ATOM 669 C C . PRO A 1 87 ? -6.972 -11.340 11.072 1.00 94.69 87 PRO A C 1
ATOM 671 O O . PRO A 1 87 ? -7.661 -12.053 10.348 1.00 94.69 87 PRO A O 1
ATOM 674 N N . GLY A 1 88 ? -5.797 -11.760 11.556 1.00 91.75 88 GLY A N 1
ATOM 675 C CA . GLY A 1 88 ? -5.276 -13.123 11.362 1.00 91.75 88 GLY A CA 1
ATOM 676 C C . GLY A 1 88 ? -4.426 -13.351 10.105 1.00 91.75 88 GLY A C 1
ATOM 677 O O . GLY A 1 88 ? -3.910 -14.451 9.914 1.00 91.75 88 GLY A O 1
ATOM 678 N N . PHE A 1 89 ? -4.209 -12.333 9.268 1.00 92.62 89 PHE A N 1
ATOM 679 C CA . PHE A 1 89 ? -3.386 -12.469 8.063 1.00 92.62 89 PHE A CA 1
ATOM 680 C C . PHE A 1 89 ? -1.883 -12.301 8.324 1.00 92.62 89 PHE A C 1
ATOM 682 O O . PHE A 1 89 ? -1.442 -11.418 9.062 1.00 92.62 89 PHE A O 1
ATOM 689 N N . ASN A 1 90 ? -1.066 -13.114 7.644 1.00 90.00 90 ASN A N 1
ATOM 690 C CA . ASN A 1 90 ? 0.390 -12.962 7.630 1.00 90.00 90 ASN A CA 1
ATOM 691 C C . ASN A 1 90 ? 0.831 -12.010 6.506 1.00 90.00 90 ASN A C 1
ATOM 693 O O . ASN A 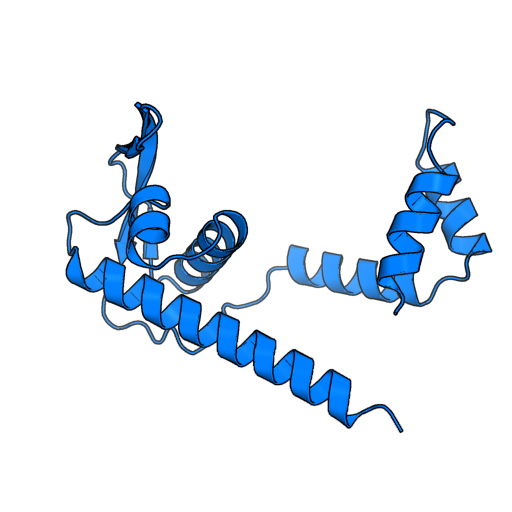1 90 ? 1.100 -12.433 5.381 1.00 90.00 90 ASN A O 1
ATOM 697 N N . VAL A 1 91 ? 0.965 -10.727 6.843 1.00 91.50 91 VAL A N 1
ATOM 698 C CA . VAL A 1 91 ? 1.338 -9.655 5.901 1.00 91.50 91 VAL A CA 1
ATOM 699 C C . VAL A 1 91 ? 2.837 -9.557 5.593 1.00 91.50 91 VAL A C 1
ATOM 701 O O . VAL A 1 91 ? 3.253 -8.727 4.776 1.00 91.50 91 VAL A O 1
ATOM 704 N N . ARG A 1 92 ? 3.666 -10.416 6.207 1.00 88.75 92 ARG A N 1
ATOM 705 C CA . ARG A 1 92 ? 5.099 -10.502 5.880 1.00 88.75 92 ARG A CA 1
ATOM 706 C C . ARG A 1 92 ? 5.304 -11.076 4.483 1.00 88.75 92 ARG A C 1
ATOM 708 O O . ARG A 1 92 ? 6.156 -10.608 3.730 1.00 88.75 92 ARG A O 1
ATOM 715 N N . LYS A 1 93 ? 4.464 -12.043 4.104 1.00 84.69 93 LYS A N 1
ATOM 716 C CA . LYS A 1 93 ? 4.484 -12.652 2.772 1.00 84.69 93 LYS A CA 1
ATOM 717 C C . LYS A 1 93 ? 4.140 -11.612 1.704 1.00 84.69 93 LYS A C 1
ATOM 719 O O . LYS A 1 93 ? 3.267 -10.769 1.893 1.00 84.69 93 LYS A O 1
ATOM 724 N N . ALA A 1 94 ? 4.846 -11.667 0.579 1.00 79.81 94 ALA A N 1
ATOM 725 C CA . ALA A 1 94 ? 4.478 -10.878 -0.588 1.00 79.81 94 ALA A CA 1
ATOM 726 C C . ALA A 1 94 ? 3.162 -11.417 -1.183 1.00 79.81 94 ALA A C 1
ATOM 728 O O . ALA A 1 94 ? 2.946 -12.632 -1.153 1.00 79.81 94 ALA A O 1
ATOM 729 N N . PRO A 1 95 ? 2.292 -10.549 -1.727 1.00 84.94 95 PRO A N 1
ATOM 730 C CA . PRO A 1 95 ? 1.114 -11.003 -2.455 1.00 84.94 95 PRO A CA 1
ATOM 731 C C . PRO A 1 95 ? 1.509 -11.820 -3.692 1.00 84.94 95 PRO A C 1
ATOM 733 O O . PRO A 1 95 ? 2.591 -11.599 -4.252 1.00 84.94 95 PRO A O 1
ATOM 736 N N . PRO A 1 96 ? 0.628 -12.721 -4.157 1.00 84.12 96 PRO A N 1
ATOM 737 C CA . PRO A 1 96 ? 0.817 -13.382 -5.438 1.00 84.12 96 PRO A CA 1
ATOM 738 C C . PRO A 1 96 ? 0.908 -12.340 -6.559 1.00 84.12 96 PRO A C 1
ATOM 740 O O . PRO A 1 96 ? 0.221 -11.311 -6.544 1.00 84.12 96 PRO A O 1
ATOM 743 N N . LYS A 1 97 ? 1.786 -12.605 -7.527 1.00 82.81 97 LYS A N 1
ATOM 744 C CA . LYS A 1 97 ? 1.896 -11.784 -8.734 1.00 82.81 97 LYS A CA 1
ATOM 745 C C . LYS A 1 97 ? 0.681 -12.024 -9.622 1.00 82.81 97 LYS A C 1
ATOM 747 O O . LYS A 1 97 ? 0.194 -13.145 -9.727 1.00 82.81 97 LYS A O 1
ATOM 752 N N . THR A 1 98 ? 0.199 -10.961 -10.251 1.00 82.88 98 THR A N 1
ATOM 753 C CA . THR A 1 98 ? -0.860 -11.045 -11.261 1.00 82.88 98 THR A CA 1
ATOM 754 C C . THR A 1 98 ? -0.264 -11.326 -12.638 1.00 82.88 98 THR A C 1
ATOM 756 O O . THR A 1 98 ? 0.921 -11.083 -12.868 1.00 82.88 98 THR A O 1
ATOM 759 N N . GLU A 1 99 ? -1.086 -11.779 -13.582 1.00 78.69 99 GLU A N 1
ATOM 760 C CA . GLU A 1 99 ? -0.686 -11.927 -14.988 1.00 78.69 99 GLU A CA 1
ATOM 761 C C . GLU A 1 99 ? -0.120 -10.618 -15.556 1.00 78.69 99 GLU A C 1
ATOM 763 O O . GLU A 1 99 ? 0.949 -10.612 -16.162 1.00 78.69 99 GLU A O 1
ATOM 768 N N . ARG A 1 100 ? -0.748 -9.479 -15.236 1.00 77.88 100 ARG A N 1
ATOM 769 C CA . ARG A 1 100 ? -0.228 -8.149 -15.584 1.00 77.88 100 ARG A CA 1
ATOM 770 C C . ARG A 1 100 ? 1.182 -7.909 -15.035 1.00 77.88 100 ARG A C 1
ATOM 772 O O . ARG A 1 100 ? 2.015 -7.341 -15.735 1.00 77.88 100 ARG A O 1
ATOM 779 N N . ASP A 1 101 ? 1.471 -8.341 -13.807 1.00 78.25 101 ASP A N 1
ATOM 780 C CA . ASP A 1 101 ? 2.812 -8.205 -13.218 1.00 78.25 101 ASP A CA 1
ATOM 781 C C . ASP A 1 101 ? 3.839 -9.079 -13.963 1.00 78.25 101 ASP A C 1
ATOM 783 O O . ASP A 1 101 ? 4.988 -8.665 -14.154 1.00 78.25 101 ASP A O 1
ATOM 787 N N . HIS A 1 102 ? 3.430 -10.270 -14.415 1.00 78.00 102 HIS A N 1
ATOM 788 C CA . HIS A 1 102 ? 4.251 -11.134 -15.266 1.00 78.00 102 HIS A CA 1
ATOM 789 C C . HIS A 1 102 ? 4.517 -10.491 -16.629 1.00 78.00 102 HIS A C 1
ATOM 791 O O . HIS A 1 102 ? 5.678 -10.414 -17.033 1.00 78.00 102 HIS A O 1
ATOM 797 N N . MET A 1 103 ? 3.484 -9.957 -17.284 1.00 77.44 103 MET A N 1
ATOM 798 C CA . MET A 1 103 ? 3.607 -9.251 -18.561 1.00 77.44 103 MET A CA 1
ATOM 799 C C . MET A 1 103 ? 4.523 -8.033 -18.450 1.00 77.44 103 MET A C 1
ATOM 801 O O . MET A 1 103 ? 5.431 -7.884 -19.256 1.00 77.44 103 MET A O 1
ATOM 805 N N . LEU A 1 104 ? 4.353 -7.196 -17.422 1.00 77.62 104 LEU A N 1
ATOM 806 C CA . LEU A 1 104 ? 5.215 -6.031 -17.197 1.00 77.62 104 LEU A CA 1
ATOM 807 C C . LEU A 1 104 ? 6.669 -6.432 -16.945 1.00 77.62 104 LEU A C 1
ATOM 809 O O . LEU A 1 104 ? 7.586 -5.784 -17.443 1.00 77.62 104 LEU A O 1
ATOM 813 N N . THR A 1 105 ? 6.893 -7.506 -16.186 1.00 79.44 105 THR A N 1
ATOM 814 C CA . THR A 1 105 ? 8.246 -8.023 -15.947 1.00 79.44 105 THR A CA 1
ATOM 815 C C . THR A 1 105 ? 8.873 -8.531 -17.247 1.00 79.44 105 THR A C 1
ATOM 817 O O . THR A 1 105 ? 10.034 -8.232 -17.518 1.00 79.44 105 THR A O 1
ATOM 820 N N . ALA A 1 106 ? 8.111 -9.267 -18.060 1.00 79.75 106 ALA A N 1
ATOM 821 C CA . ALA A 1 106 ? 8.562 -9.775 -19.352 1.00 79.75 106 ALA A CA 1
ATOM 822 C C . ALA A 1 106 ? 8.844 -8.639 -20.346 1.00 79.75 106 ALA A C 1
ATOM 824 O O . ALA A 1 106 ? 9.893 -8.644 -20.982 1.00 79.75 106 ALA A O 1
ATOM 825 N N . ALA A 1 107 ? 7.964 -7.638 -20.417 1.00 78.56 107 ALA A N 1
ATOM 826 C CA . ALA A 1 107 ? 8.136 -6.456 -21.255 1.00 78.56 107 ALA A CA 1
ATOM 827 C C . ALA A 1 107 ? 9.395 -5.675 -20.863 1.00 78.56 107 ALA A C 1
ATOM 829 O O . ALA A 1 107 ? 10.230 -5.405 -21.715 1.00 78.56 107 ALA A O 1
ATOM 830 N N . ARG A 1 108 ? 9.596 -5.399 -19.566 1.00 79.50 108 ARG A N 1
ATOM 831 C CA . ARG A 1 108 ? 10.814 -4.731 -19.072 1.00 79.50 108 ARG A CA 1
ATOM 832 C C . ARG A 1 108 ? 12.080 -5.513 -19.392 1.00 79.50 108 ARG A C 1
ATOM 834 O O . ARG A 1 108 ? 13.078 -4.923 -19.786 1.00 79.50 108 ARG A O 1
ATOM 841 N N . LYS A 1 109 ? 12.044 -6.837 -19.219 1.00 82.12 109 LYS A N 1
ATOM 842 C CA . LYS A 1 109 ? 13.174 -7.702 -19.565 1.00 82.12 109 LYS A CA 1
ATOM 843 C C . LYS A 1 109 ? 13.489 -7.605 -21.057 1.00 82.12 109 LYS A C 1
ATOM 845 O O . LYS A 1 109 ? 14.642 -7.399 -21.406 1.00 82.12 109 LYS A O 1
ATOM 850 N N . LYS A 1 110 ? 12.464 -7.684 -21.908 1.00 81.62 110 LYS A N 1
ATOM 851 C CA . LYS A 1 110 ? 12.623 -7.580 -23.357 1.00 81.62 110 LYS A CA 1
ATOM 852 C C . LYS A 1 110 ? 13.160 -6.209 -23.774 1.00 81.62 110 LYS A C 1
ATOM 854 O O . LYS A 1 110 ? 14.144 -6.157 -24.492 1.00 81.62 110 LYS A O 1
ATOM 859 N N . ILE A 1 111 ? 12.611 -5.123 -23.227 1.00 82.38 111 ILE A N 1
ATOM 860 C CA . ILE A 1 111 ? 13.112 -3.753 -23.429 1.00 82.38 111 ILE A CA 1
ATOM 861 C C . ILE A 1 111 ? 14.586 -3.634 -23.032 1.00 82.38 111 ILE A C 1
ATOM 863 O O . ILE A 1 111 ? 15.340 -2.954 -23.713 1.00 82.38 111 ILE A O 1
ATOM 867 N N . LYS A 1 112 ? 15.028 -4.302 -21.961 1.00 79.19 112 LYS A N 1
ATOM 868 C CA . LYS A 1 112 ? 16.437 -4.295 -21.538 1.00 79.19 112 LYS A CA 1
ATOM 869 C C . LYS A 1 112 ? 17.358 -5.099 -22.467 1.00 79.19 112 LYS A C 1
ATOM 871 O O . LYS A 1 112 ? 18.548 -4.821 -22.509 1.00 79.19 112 LYS A O 1
ATOM 876 N N . GLU A 1 113 ? 16.826 -6.095 -23.170 1.00 83.12 113 GLU A N 1
ATOM 877 C CA . GLU A 1 113 ? 17.583 -6.979 -24.069 1.00 83.12 113 GLU A CA 1
ATOM 878 C C . GLU A 1 113 ? 17.670 -6.458 -25.512 1.00 83.12 113 GLU A C 1
ATOM 880 O O . GLU A 1 113 ? 18.537 -6.913 -26.250 1.00 83.12 113 GLU A O 1
ATOM 885 N N . MET A 1 114 ? 16.798 -5.526 -25.912 1.00 82.56 114 MET A N 1
ATOM 886 C CA . MET A 1 114 ? 16.801 -4.937 -27.259 1.00 82.56 114 MET A CA 1
ATOM 887 C C . MET A 1 114 ? 18.089 -4.136 -27.522 1.00 82.56 114 MET A C 1
ATOM 889 O O . MET A 1 114 ? 18.712 -3.624 -26.594 1.00 82.56 114 MET A O 1
ATOM 893 N N . SER A 1 115 ? 18.514 -3.961 -28.767 1.00 81.75 115 SER A N 1
ATOM 894 C CA . SER A 1 115 ? 19.474 -2.890 -29.084 1.00 81.75 115 SER A CA 1
ATOM 895 C C . SER A 1 115 ? 18.779 -1.522 -29.038 1.00 81.75 115 SER A C 1
ATOM 897 O O . SER A 1 115 ? 17.549 -1.449 -29.025 1.00 81.75 115 SER A O 1
ATOM 899 N N . ASP A 1 116 ? 19.540 -0.430 -28.989 1.00 78.38 116 ASP A N 1
ATOM 900 C CA . ASP A 1 116 ? 18.940 0.909 -29.053 1.00 78.38 116 ASP A CA 1
ATOM 901 C C . ASP A 1 116 ? 18.223 1.114 -30.398 1.00 78.38 116 ASP A C 1
ATOM 903 O O . ASP A 1 116 ? 17.123 1.652 -30.419 1.00 78.38 116 ASP A O 1
ATOM 907 N N . ASP A 1 117 ? 18.768 0.577 -31.498 1.00 80.94 117 ASP A N 1
ATOM 908 C CA . ASP A 1 117 ? 18.142 0.608 -32.829 1.00 80.94 117 ASP A CA 1
ATOM 909 C C . ASP A 1 117 ? 16.828 -0.190 -32.886 1.00 80.94 117 ASP A C 1
ATOM 911 O O . ASP A 1 117 ? 15.846 0.259 -33.477 1.00 80.94 117 ASP A O 1
ATOM 915 N N . GLU A 1 118 ? 16.774 -1.357 -32.236 1.00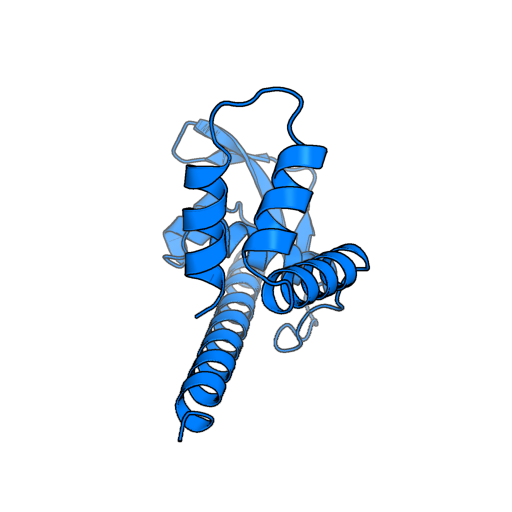 80.00 118 GLU A N 1
ATOM 916 C CA . GLU A 1 118 ? 15.542 -2.144 -32.105 1.00 80.00 118 GLU A CA 1
ATOM 917 C C . GLU A 1 118 ? 14.504 -1.419 -31.244 1.00 80.00 118 GLU A C 1
ATOM 919 O O . GLU A 1 118 ? 13.307 -1.481 -31.532 1.00 80.00 118 GLU A O 1
ATOM 924 N N . LEU A 1 119 ? 14.949 -0.722 -30.194 1.00 77.75 119 LEU A N 1
ATOM 925 C CA . LEU A 1 119 ? 14.075 0.077 -29.341 1.00 77.75 119 LEU A CA 1
ATOM 926 C C . LEU A 1 119 ? 13.524 1.291 -30.102 1.00 77.75 119 LEU A C 1
ATOM 928 O O . LEU A 1 119 ? 12.323 1.545 -30.031 1.00 77.75 119 LEU A O 1
ATOM 932 N N . ARG A 1 120 ? 14.369 1.984 -30.884 1.00 76.56 120 ARG A N 1
ATOM 933 C CA . ARG A 1 120 ? 13.974 3.087 -31.777 1.00 76.56 120 ARG A CA 1
ATOM 934 C C . ARG A 1 120 ? 12.902 2.632 -32.764 1.00 76.56 120 ARG A C 1
ATOM 936 O O . ARG A 1 120 ? 11.865 3.277 -32.877 1.00 76.56 120 ARG A O 1
ATOM 943 N N . ALA A 1 121 ? 13.145 1.517 -33.455 1.00 78.31 121 ALA A N 1
ATOM 944 C CA . ALA A 1 121 ? 12.220 0.976 -34.447 1.00 78.31 121 ALA A CA 1
ATOM 945 C C . ALA A 1 121 ? 10.874 0.591 -33.817 1.00 78.31 121 ALA A C 1
ATOM 947 O O . ALA A 1 121 ? 9.826 0.944 -34.346 1.00 78.31 121 ALA A O 1
ATOM 948 N N . PHE A 1 122 ? 10.900 -0.061 -32.652 1.00 75.88 122 PHE A N 1
ATOM 949 C CA . PHE A 1 122 ? 9.690 -0.433 -31.919 1.00 75.88 122 PHE A CA 1
ATOM 950 C C . PHE A 1 122 ? 8.868 0.780 -31.458 1.00 75.88 122 PHE A C 1
ATOM 952 O O . PHE A 1 122 ? 7.642 0.758 -31.546 1.00 75.88 122 PHE A O 1
ATOM 959 N N . LEU A 1 123 ? 9.526 1.838 -30.971 1.00 75.44 123 LEU A N 1
ATOM 960 C CA . LEU A 1 123 ? 8.848 3.070 -30.557 1.00 75.44 123 LEU A CA 1
ATOM 961 C C . LEU A 1 123 ? 8.259 3.819 -31.759 1.00 75.44 123 LEU A C 1
ATOM 963 O O . LEU A 1 123 ? 7.120 4.271 -31.683 1.00 75.44 123 LEU A O 1
ATOM 967 N N . ALA A 1 124 ? 8.993 3.878 -32.874 1.00 74.81 124 ALA A N 1
ATOM 968 C CA . ALA A 1 124 ? 8.540 4.512 -34.111 1.00 74.81 124 ALA A CA 1
ATOM 969 C C . ALA A 1 124 ? 7.343 3.791 -34.759 1.00 74.81 124 ALA A C 1
ATOM 971 O O . ALA A 1 124 ? 6.503 4.435 -35.375 1.00 74.81 124 ALA A O 1
ATOM 972 N N . GLU A 1 125 ? 7.240 2.466 -34.609 1.00 72.12 125 GLU A N 1
ATOM 973 C CA . GLU A 1 125 ? 6.130 1.666 -35.151 1.00 72.12 125 GLU A CA 1
ATOM 974 C C . GLU A 1 125 ? 4.831 1.811 -34.327 1.00 72.12 125 GLU A C 1
ATOM 976 O O . GLU A 1 125 ? 3.745 1.502 -34.813 1.00 72.12 125 GLU A O 1
ATOM 981 N N . GLY A 1 126 ? 4.932 2.285 -33.078 1.00 61.97 126 GLY A N 1
ATOM 982 C CA . GLY A 1 126 ? 3.801 2.493 -32.166 1.00 61.97 126 GLY A CA 1
ATOM 983 C C . GLY A 1 126 ? 3.340 3.947 -32.010 1.00 61.97 126 GLY A C 1
ATOM 984 O O . GLY A 1 126 ? 2.317 4.179 -31.364 1.00 61.97 126 GLY A O 1
ATOM 985 N N . SER A 1 127 ? 4.077 4.918 -32.556 1.00 58.66 127 SER A N 1
ATOM 986 C CA . SER A 1 127 ? 3.749 6.344 -32.492 1.00 58.66 127 SER A CA 1
ATOM 987 C C . SER A 1 127 ? 3.126 6.815 -33.810 1.00 58.66 127 SER A C 1
ATOM 989 O O . SER A 1 127 ? 3.841 7.010 -34.789 1.00 58.66 127 SER A O 1
ATOM 991 N N . ASP A 1 128 ? 1.812 7.050 -33.836 1.00 55.91 128 ASP A N 1
ATOM 992 C CA . ASP A 1 128 ? 1.149 7.711 -34.978 1.00 55.91 128 ASP A CA 1
ATOM 993 C C . ASP A 1 128 ? 1.507 9.215 -35.082 1.00 55.91 128 ASP A C 1
ATOM 995 O O . ASP A 1 128 ? 1.237 9.851 -36.099 1.00 55.91 128 ASP A O 1
ATOM 999 N N . GLU A 1 129 ? 2.157 9.797 -34.065 1.00 53.06 129 GLU A N 1
ATOM 1000 C CA . GLU A 1 129 ? 2.564 11.207 -34.031 1.00 53.06 129 GLU A CA 1
ATOM 1001 C C . GLU A 1 129 ? 4.040 11.339 -33.609 1.00 53.06 129 GLU A C 1
ATOM 1003 O O . GLU A 1 129 ? 4.476 10.856 -32.566 1.00 53.06 129 GLU A O 1
ATOM 1008 N N . HIS A 1 130 ? 4.829 11.962 -34.482 1.00 50.06 130 HIS A N 1
ATOM 1009 C CA . HIS A 1 130 ? 6.285 11.845 -34.591 1.00 50.06 130 HIS A CA 1
ATOM 1010 C C . HIS A 1 130 ? 7.130 12.726 -33.641 1.00 50.06 130 HIS A C 1
ATOM 1012 O O . HIS A 1 130 ? 8.289 12.977 -33.963 1.00 50.06 130 HIS A O 1
ATOM 1018 N N . GLU A 1 131 ? 6.630 13.207 -32.497 1.00 51.06 131 GLU A N 1
ATOM 1019 C CA . GLU A 1 131 ? 7.324 14.306 -31.785 1.00 51.06 131 GLU A CA 1
ATOM 1020 C C . GLU A 1 131 ? 8.159 13.967 -30.533 1.00 51.06 131 GLU A C 1
ATOM 1022 O O . GLU A 1 131 ? 8.908 14.830 -30.098 1.00 51.06 131 GLU A O 1
ATOM 1027 N N . GLU A 1 132 ? 8.168 12.739 -29.994 1.00 61.06 132 GLU A N 1
ATOM 1028 C CA . GLU A 1 132 ? 8.880 12.473 -28.713 1.00 61.06 132 GLU A CA 1
ATOM 1029 C C . GLU A 1 132 ? 9.697 11.162 -28.672 1.00 61.06 132 GLU A C 1
ATOM 1031 O O . GLU A 1 132 ? 9.975 10.617 -27.604 1.00 61.06 132 GLU A O 1
ATOM 1036 N N . VAL A 1 133 ? 10.103 10.608 -29.823 1.00 57.34 133 VAL A N 1
ATOM 1037 C CA . VAL A 1 133 ? 10.823 9.313 -29.852 1.00 57.34 133 VAL A CA 1
ATOM 1038 C C . VAL A 1 133 ? 12.185 9.388 -29.144 1.00 57.34 133 VAL A C 1
ATOM 1040 O O . VAL A 1 133 ? 12.532 8.459 -28.417 1.00 57.34 133 VAL A O 1
ATOM 1043 N N . GLU A 1 134 ? 12.938 10.480 -29.313 1.00 58.75 134 GLU A N 1
ATOM 1044 C CA . GLU A 1 134 ? 14.237 10.684 -28.644 1.00 58.75 134 GLU A CA 1
ATOM 1045 C C . GLU A 1 134 ? 14.078 10.896 -27.125 1.00 58.75 134 GLU A C 1
ATOM 1047 O O . GLU A 1 134 ? 14.791 10.257 -26.358 1.00 58.75 134 GLU A O 1
ATOM 1052 N N . ASP A 1 135 ? 13.071 11.653 -26.673 1.00 62.44 135 ASP A N 1
ATOM 1053 C CA . ASP A 1 135 ? 12.789 11.841 -25.237 1.00 62.44 135 ASP A CA 1
ATOM 1054 C C . ASP A 1 135 ? 12.365 10.526 -24.551 1.00 62.44 135 ASP A C 1
ATOM 1056 O O . ASP A 1 135 ? 12.740 10.241 -23.409 1.00 62.44 135 ASP A O 1
ATOM 1060 N N . LEU A 1 136 ? 11.612 9.675 -25.258 1.00 60.34 136 LEU A N 1
ATOM 1061 C CA . LEU A 1 136 ? 11.256 8.335 -24.785 1.00 60.34 136 LEU A CA 1
ATOM 1062 C C . LEU A 1 136 ? 12.469 7.396 -24.751 1.00 60.34 136 LEU A C 1
ATOM 1064 O O . LEU A 1 136 ? 12.593 6.600 -23.819 1.00 60.34 136 LEU A O 1
ATOM 1068 N N . LEU A 1 137 ? 13.365 7.473 -25.738 1.00 61.38 137 LEU A N 1
ATOM 1069 C CA . LEU A 1 137 ? 14.611 6.701 -25.757 1.00 61.38 137 LEU A CA 1
ATOM 1070 C C . LEU A 1 137 ? 15.527 7.078 -24.600 1.00 61.38 137 LEU A C 1
ATOM 1072 O O . LEU A 1 137 ? 16.022 6.177 -23.921 1.00 61.38 137 LEU A O 1
ATOM 1076 N N . ASP A 1 138 ? 15.690 8.370 -24.329 1.00 64.44 138 ASP A N 1
ATOM 1077 C CA . ASP A 1 138 ? 16.453 8.850 -23.180 1.00 64.44 138 ASP A CA 1
ATOM 1078 C C . ASP A 1 138 ? 15.823 8.344 -21.874 1.00 64.44 138 ASP A C 1
ATOM 1080 O O . ASP A 1 138 ? 16.504 7.693 -21.078 1.00 64.44 138 ASP A O 1
ATOM 1084 N N . PHE A 1 139 ? 14.500 8.461 -21.710 1.00 63.53 139 PHE A N 1
ATOM 1085 C CA . PHE A 1 139 ? 13.797 7.906 -20.549 1.00 63.53 139 PHE A CA 1
ATOM 1086 C C . PHE A 1 139 ? 14.011 6.391 -20.379 1.00 63.53 139 PHE A C 1
ATOM 1088 O O . PHE A 1 139 ? 14.258 5.915 -19.272 1.00 63.53 139 PHE A O 1
ATOM 1095 N N . TYR A 1 140 ? 13.915 5.595 -21.447 1.00 62.28 140 TYR A N 1
ATOM 1096 C CA . TYR A 1 140 ? 14.062 4.137 -21.350 1.00 62.28 140 TYR A CA 1
ATOM 1097 C C . TYR A 1 140 ? 15.519 3.667 -21.257 1.00 62.28 140 TYR A C 1
ATOM 1099 O O . TYR A 1 140 ? 15.765 2.598 -20.684 1.00 62.28 140 TYR A O 1
ATOM 1107 N N . SER A 1 141 ? 16.474 4.443 -21.771 1.00 60.75 141 SER A N 1
ATOM 1108 C CA . SER A 1 141 ? 17.907 4.172 -21.628 1.00 60.75 141 SER A CA 1
ATOM 1109 C C . SER A 1 141 ? 18.373 4.374 -20.180 1.00 60.75 141 SER A C 1
ATOM 1111 O O . SER A 1 141 ? 19.103 3.527 -19.665 1.00 60.75 141 SER A O 1
ATOM 1113 N N . GLU A 1 142 ? 17.829 5.363 -19.459 1.00 60.03 142 GLU A N 1
ATOM 1114 C CA . GLU A 1 142 ? 18.049 5.537 -18.012 1.00 60.03 142 GLU A CA 1
ATOM 1115 C C . GLU A 1 142 ? 17.557 4.332 -17.183 1.00 60.03 142 GLU A C 1
ATOM 1117 O O . GLU A 1 142 ? 18.114 4.011 -16.134 1.00 60.03 142 GLU A O 1
ATOM 1122 N N . PHE A 1 143 ? 16.545 3.597 -17.661 1.00 50.25 143 PHE A N 1
ATOM 1123 C CA . PHE A 1 143 ? 16.059 2.368 -17.014 1.00 50.25 143 PHE A CA 1
ATOM 1124 C C . PHE A 1 143 ? 16.937 1.125 -17.277 1.00 50.25 143 PHE A C 1
ATOM 1126 O O . PHE A 1 143 ? 16.647 0.050 -16.727 1.00 50.25 143 PHE A O 1
ATOM 1133 N N . ARG A 1 144 ? 17.975 1.217 -18.127 1.00 51.03 144 ARG A N 1
ATOM 1134 C CA . ARG A 1 144 ? 18.870 0.087 -18.440 1.00 51.03 144 ARG A CA 1
ATOM 1135 C C . ARG A 1 144 ? 20.016 -0.105 -17.447 1.00 51.03 144 ARG A C 1
ATOM 1137 O O . ARG A 1 144 ? 20.492 -1.247 -17.367 1.00 51.03 144 ARG A O 1
ATOM 1144 N N . GLU A 1 145 ? 20.406 0.910 -16.678 1.00 47.50 145 GLU A N 1
ATOM 1145 C CA . GLU A 1 145 ? 21.403 0.783 -15.594 1.00 47.50 145 GLU A CA 1
ATOM 1146 C C . GLU A 1 145 ? 20.905 -0.110 -14.437 1.00 47.50 145 GLU A C 1
ATOM 1148 O O . GLU A 1 145 ? 21.689 -0.980 -13.979 1.00 47.50 145 GLU A O 1
#